Protein AF-A0A8H9IPC9-F1 (afdb_monomer_lite)

Structure (mmCIF, N/CA/C/O backbone):
data_AF-A0A8H9IPC9-F1
#
_entry.id   AF-A0A8H9IPC9-F1
#
loop_
_atom_site.group_PDB
_atom_site.id
_atom_site.type_symbol
_atom_site.label_atom_id
_atom_site.label_alt_id
_atom_site.label_comp_id
_atom_site.label_asym_id
_atom_site.label_entity_id
_atom_site.label_seq_id
_atom_site.pdbx_PDB_ins_code
_atom_site.Cartn_x
_atom_site.Cartn_y
_atom_site.Cartn_z
_atom_site.occupancy
_atom_site.B_iso_or_equiv
_atom_site.auth_seq_id
_atom_site.auth_comp_id
_atom_site.auth_asym_id
_atom_site.auth_atom_id
_atom_site.pdbx_PDB_model_num
ATOM 1 N N . MET A 1 1 ? 23.218 17.608 -42.444 1.00 62.84 1 MET A N 1
ATOM 2 C CA . MET A 1 1 ? 24.178 16.958 -41.510 1.00 62.84 1 MET A CA 1
ATOM 3 C C . MET A 1 1 ? 24.125 17.513 -40.084 1.00 62.84 1 MET A C 1
ATOM 5 O O . MET A 1 1 ? 24.131 16.709 -39.161 1.00 62.84 1 MET A O 1
ATOM 9 N N . ILE A 1 2 ? 24.036 18.835 -39.884 1.00 78.38 2 ILE A N 1
ATOM 10 C CA . ILE A 1 2 ? 23.987 19.483 -38.554 1.00 78.38 2 ILE A CA 1
ATOM 11 C C . ILE A 1 2 ? 22.812 19.013 -37.679 1.00 78.38 2 ILE A C 1
ATOM 13 O O . ILE A 1 2 ? 23.030 18.604 -36.544 1.00 78.38 2 ILE A O 1
ATOM 17 N N . VAL A 1 3 ? 21.597 18.938 -38.231 1.00 81.69 3 VAL A N 1
ATOM 18 C CA . VAL A 1 3 ? 20.385 18.528 -37.490 1.00 81.69 3 VAL A CA 1
ATOM 19 C C . VAL A 1 3 ? 20.512 17.113 -36.910 1.00 81.69 3 VAL A C 1
ATOM 21 O O . VAL A 1 3 ? 20.163 16.861 -35.762 1.00 81.69 3 VAL A O 1
ATOM 24 N N . ARG A 1 4 ? 21.122 16.191 -37.668 1.00 83.00 4 ARG A N 1
ATOM 25 C CA . ARG A 1 4 ? 21.365 14.808 -37.227 1.00 83.00 4 ARG A CA 1
ATOM 26 C C . ARG A 1 4 ? 22.419 14.721 -36.118 1.00 83.00 4 ARG A C 1
ATOM 28 O O . ARG A 1 4 ? 22.362 13.797 -35.315 1.00 83.00 4 ARG A O 1
ATOM 35 N N . ARG A 1 5 ? 23.381 15.650 -36.069 1.00 86.56 5 ARG A N 1
ATOM 36 C CA . ARG A 1 5 ? 24.363 15.729 -34.974 1.00 86.56 5 ARG A CA 1
ATOM 37 C C . ARG A 1 5 ? 23.720 16.291 -33.707 1.00 86.56 5 ARG A C 1
ATOM 39 O O . ARG A 1 5 ? 23.882 15.685 -32.659 1.00 86.56 5 ARG A O 1
ATOM 46 N N . LEU A 1 6 ? 22.923 17.354 -33.829 1.00 89.12 6 LEU A N 1
ATOM 47 C CA . LEU A 1 6 ? 22.190 17.946 -32.704 1.00 89.12 6 LEU A CA 1
ATOM 48 C C . LEU A 1 6 ? 21.236 16.941 -32.049 1.00 89.12 6 LEU A C 1
ATOM 50 O O . LEU A 1 6 ? 21.230 16.811 -30.830 1.00 89.12 6 LEU A O 1
ATOM 54 N N . PHE A 1 7 ? 20.502 16.165 -32.852 1.00 93.00 7 PHE A N 1
ATOM 55 C CA . PHE A 1 7 ? 19.589 15.147 -32.332 1.00 93.00 7 PHE A CA 1
ATOM 56 C C . PHE A 1 7 ? 20.324 14.033 -31.573 1.00 93.00 7 PHE A C 1
ATOM 58 O O . PHE A 1 7 ? 19.924 13.655 -30.477 1.00 93.00 7 PHE A O 1
ATOM 65 N N . LYS A 1 8 ? 21.445 13.539 -32.117 1.00 89.31 8 LYS A N 1
ATOM 66 C CA . LYS A 1 8 ? 22.274 12.534 -31.435 1.00 89.31 8 LYS A CA 1
ATOM 67 C C . LYS A 1 8 ? 22.827 13.061 -30.112 1.00 89.31 8 LYS A C 1
ATOM 69 O O . LYS A 1 8 ? 22.774 12.348 -29.117 1.00 89.31 8 LYS A O 1
ATOM 74 N N . SER A 1 9 ? 23.310 14.302 -30.092 1.00 91.50 9 SER A N 1
ATOM 75 C CA . SER A 1 9 ? 23.805 14.930 -28.865 1.00 91.50 9 SER A CA 1
ATOM 76 C C . SER A 1 9 ? 22.699 15.103 -27.825 1.00 91.50 9 SER A C 1
ATOM 78 O O . SER A 1 9 ? 22.931 14.818 -26.657 1.00 91.50 9 SER A O 1
ATOM 80 N N . ALA A 1 10 ? 21.491 15.499 -28.237 1.00 92.31 10 ALA A N 1
ATOM 81 C CA . ALA A 1 10 ? 20.346 15.639 -27.339 1.00 92.31 10 ALA A CA 1
ATOM 82 C C . ALA A 1 10 ? 19.925 14.298 -26.716 1.00 92.31 10 ALA A C 1
ATOM 84 O O . ALA A 1 10 ? 19.686 14.235 -25.515 1.00 92.31 10 ALA A O 1
ATOM 85 N N . VAL A 1 11 ? 19.904 13.217 -27.504 1.00 94.12 11 VAL A N 1
ATOM 86 C CA . VAL A 1 11 ? 19.621 11.864 -26.997 1.00 94.12 11 VAL A CA 1
ATOM 87 C C . VAL A 1 11 ? 20.679 11.424 -25.984 1.00 94.12 11 VAL A C 1
ATOM 89 O O . VAL A 1 11 ? 20.327 10.942 -24.912 1.00 94.12 11 VAL A O 1
ATOM 92 N N . VAL A 1 12 ? 21.967 11.627 -26.284 1.00 94.25 12 VAL A N 1
ATOM 93 C CA . VAL A 1 12 ? 23.069 11.264 -25.374 1.00 94.25 12 VAL A CA 1
ATOM 94 C C . VAL A 1 12 ? 23.012 12.070 -24.072 1.00 94.25 12 VAL A C 1
ATOM 96 O O . VAL A 1 12 ? 23.140 11.497 -22.994 1.00 94.25 12 VAL A O 1
ATOM 99 N N . LEU A 1 13 ? 22.769 13.381 -24.156 1.00 92.56 13 LEU A N 1
ATOM 100 C CA . LEU A 1 13 ? 22.636 14.255 -22.986 1.00 92.56 13 LEU A CA 1
ATOM 101 C C . LEU A 1 13 ? 21.403 13.907 -22.143 1.00 92.56 13 LEU A C 1
ATOM 103 O O . LEU A 1 13 ? 21.494 13.874 -20.919 1.00 92.56 13 LEU A O 1
ATOM 107 N N . GLY A 1 14 ? 20.274 13.599 -22.785 1.00 90.88 14 GLY A N 1
ATOM 108 C CA . GLY A 1 14 ? 19.062 13.151 -22.100 1.00 90.88 14 GLY A CA 1
ATOM 109 C C . GLY A 1 14 ? 19.278 11.840 -21.344 1.00 90.88 14 GLY A C 1
ATOM 110 O O . GLY A 1 14 ? 18.901 11.733 -20.179 1.00 90.88 14 GLY A O 1
ATOM 111 N N . LEU A 1 15 ? 19.956 10.867 -21.964 1.00 86.75 15 LEU A N 1
ATOM 112 C CA . LEU A 1 15 ? 20.283 9.595 -21.314 1.00 86.75 15 LEU A CA 1
ATOM 113 C C . LEU A 1 15 ? 21.223 9.791 -20.114 1.00 86.75 15 LEU A C 1
ATOM 115 O O . LEU A 1 15 ? 21.014 9.193 -19.061 1.00 86.75 15 LEU A O 1
ATOM 119 N N . ALA A 1 16 ? 22.232 10.656 -20.254 1.00 86.62 16 ALA A N 1
ATOM 120 C CA . ALA A 1 16 ? 23.164 10.973 -19.175 1.00 86.62 16 ALA A CA 1
ATOM 121 C C . ALA A 1 16 ? 22.461 11.641 -17.979 1.00 86.62 16 ALA A C 1
ATOM 123 O O . ALA A 1 16 ? 22.749 11.304 -16.830 1.00 86.62 16 ALA A O 1
ATOM 124 N N . ALA A 1 17 ? 21.502 12.536 -18.236 1.00 84.25 17 ALA A N 1
ATOM 125 C CA . ALA A 1 17 ? 20.715 13.189 -17.193 1.00 84.25 17 ALA A CA 1
ATOM 126 C C . ALA A 1 17 ? 19.823 12.199 -16.419 1.00 84.25 17 ALA A C 1
ATOM 128 O O . ALA A 1 17 ? 19.764 12.260 -15.191 1.00 84.25 17 ALA A O 1
ATOM 129 N N . LEU A 1 18 ? 19.179 11.254 -17.117 1.00 80.56 18 LEU A N 1
ATOM 130 C CA . LEU A 1 18 ? 18.371 10.201 -16.487 1.00 80.56 18 LEU A CA 1
ATOM 131 C C . LEU A 1 18 ? 19.218 9.288 -15.587 1.00 80.56 18 LEU A C 1
ATOM 133 O O . LEU A 1 18 ? 18.798 8.956 -14.480 1.00 80.56 18 LEU A O 1
ATOM 137 N N . MET A 1 19 ? 20.429 8.932 -16.025 1.00 78.75 19 MET A N 1
ATOM 138 C CA . MET A 1 19 ? 21.339 8.104 -15.227 1.00 78.75 19 MET A CA 1
ATOM 139 C C . MET A 1 19 ? 21.883 8.843 -13.996 1.00 78.75 19 MET A C 1
ATOM 141 O O . MET A 1 19 ? 21.949 8.258 -12.917 1.00 78.75 19 MET A O 1
ATOM 145 N N . ALA A 1 20 ? 22.208 10.134 -14.114 1.00 74.00 20 ALA A N 1
ATOM 146 C CA . ALA A 1 20 ? 22.684 10.938 -12.984 1.00 74.00 20 ALA A CA 1
ATOM 147 C C . ALA A 1 20 ? 21.609 11.129 -11.894 1.00 74.00 20 ALA A C 1
ATOM 149 O O . ALA A 1 20 ? 21.924 11.151 -10.703 1.00 74.00 20 ALA A O 1
ATOM 150 N N . ALA A 1 21 ? 20.331 11.207 -12.282 1.00 63.28 21 ALA A N 1
ATOM 151 C CA . ALA A 1 21 ? 19.212 11.286 -11.342 1.00 63.28 21 ALA A CA 1
ATOM 152 C C . ALA A 1 21 ? 19.033 10.005 -10.501 1.00 63.28 21 ALA A C 1
ATOM 154 O O . ALA A 1 21 ? 18.487 10.064 -9.401 1.00 63.28 21 ALA A O 1
ATOM 155 N N . CYS A 1 22 ? 19.539 8.861 -10.970 1.00 63.84 22 CYS A N 1
ATOM 156 C CA . CYS A 1 22 ? 19.456 7.588 -10.255 1.00 63.84 22 CYS A CA 1
ATOM 157 C C . CYS A 1 22 ? 20.571 7.395 -9.204 1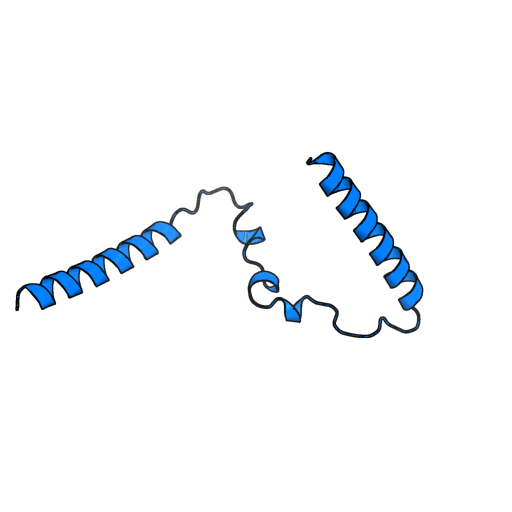.00 63.84 22 CYS A C 1
ATOM 159 O O . CYS A 1 22 ? 20.535 6.431 -8.444 1.00 63.84 22 CYS A O 1
ATOM 161 N N . SER A 1 23 ? 21.557 8.300 -9.131 1.00 57.12 23 SE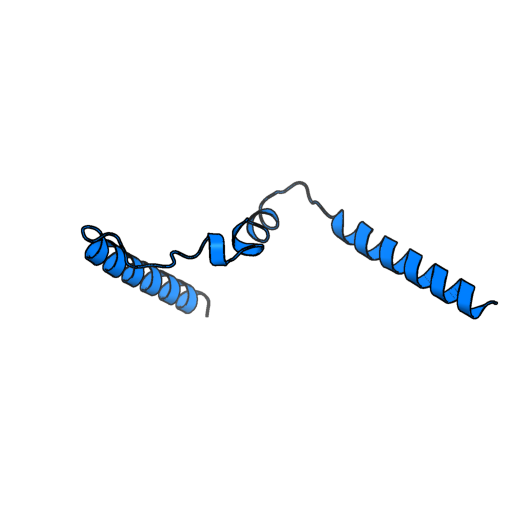R A N 1
ATOM 162 C CA . SER A 1 23 ? 22.714 8.196 -8.222 1.00 57.12 23 SER A CA 1
ATOM 163 C C . SER A 1 23 ? 22.594 9.032 -6.940 1.00 57.12 23 SER A C 1
ATOM 165 O O . SER A 1 23 ? 23.534 9.077 -6.150 1.00 57.12 23 SER A O 1
ATOM 167 N N . THR A 1 24 ? 21.448 9.677 -6.684 1.00 55.84 24 THR A N 1
ATOM 168 C CA . THR A 1 24 ? 21.180 10.342 -5.393 1.00 55.84 24 THR A CA 1
ATOM 169 C C . THR A 1 24 ? 20.737 9.315 -4.346 1.00 55.84 24 THR A C 1
ATOM 171 O O . THR A 1 24 ? 19.617 9.312 -3.842 1.00 55.84 24 THR A O 1
ATOM 174 N N . SER A 1 25 ? 21.649 8.418 -3.990 1.00 54.53 25 SER A N 1
ATOM 175 C CA . SER A 1 25 ? 21.560 7.593 -2.789 1.00 54.53 25 SER A CA 1
ATOM 176 C C . SER A 1 25 ? 22.192 8.374 -1.637 1.00 54.53 25 SER A C 1
ATOM 178 O O . SER A 1 25 ? 23.390 8.296 -1.373 1.00 54.53 25 SER A O 1
ATOM 180 N N . LYS A 1 26 ? 21.375 9.161 -0.925 1.00 56.44 26 LYS A N 1
ATOM 181 C CA . LYS A 1 26 ? 21.738 9.609 0.429 1.00 56.44 26 LYS A CA 1
ATOM 182 C C . LYS A 1 26 ? 22.027 8.351 1.274 1.00 56.44 26 LYS A C 1
ATOM 184 O O . LYS A 1 26 ? 21.195 7.439 1.261 1.00 56.44 26 LYS A O 1
ATOM 189 N N . PRO A 1 27 ? 23.137 8.281 2.031 1.00 47.09 27 PRO A N 1
ATOM 190 C CA . PRO A 1 27 ? 23.371 7.195 2.974 1.00 47.09 27 PRO A CA 1
ATOM 191 C C . PRO A 1 27 ? 22.439 7.406 4.173 1.00 47.09 27 PRO A C 1
ATOM 193 O O . PRO A 1 27 ? 22.729 8.139 5.111 1.00 47.09 27 PRO A O 1
ATOM 196 N N . GLY A 1 28 ? 21.247 6.837 4.056 1.00 48.44 28 GLY A N 1
ATOM 197 C CA . GLY A 1 28 ? 20.131 6.984 4.981 1.00 48.44 28 GLY A CA 1
ATOM 198 C C . GLY A 1 28 ? 18.950 6.199 4.431 1.00 48.44 28 GLY A C 1
ATOM 199 O O . GLY A 1 28 ? 17.952 6.776 4.004 1.00 48.44 28 GLY A O 1
ATOM 200 N N . GLY A 1 29 ? 19.125 4.878 4.329 1.00 50.50 29 GLY A N 1
ATOM 201 C CA . GLY A 1 29 ? 18.105 3.954 3.845 1.00 50.50 29 GLY A CA 1
ATOM 202 C C . GLY A 1 29 ? 16.835 4.060 4.687 1.00 50.50 29 GLY A C 1
ATOM 203 O O . GLY A 1 29 ? 16.881 3.945 5.907 1.00 50.50 29 GLY A O 1
ATOM 204 N N . GLY A 1 30 ? 15.696 4.299 4.041 1.00 51.75 30 GLY A N 1
ATOM 205 C CA . GLY A 1 30 ? 14.415 4.343 4.749 1.00 51.75 30 GLY A CA 1
ATOM 206 C C . GLY A 1 30 ? 13.192 4.605 3.875 1.00 51.75 30 GLY A C 1
ATOM 207 O O . GLY A 1 30 ? 12.121 4.088 4.173 1.00 51.75 30 GLY A O 1
ATOM 208 N N . ALA A 1 31 ? 13.330 5.344 2.768 1.00 54.00 31 ALA A N 1
ATOM 209 C CA . ALA A 1 31 ? 12.191 5.657 1.895 1.00 54.00 31 ALA A CA 1
ATOM 210 C C . ALA A 1 31 ? 12.174 4.845 0.587 1.00 54.00 31 ALA A C 1
ATOM 212 O O . ALA A 1 31 ? 11.138 4.296 0.221 1.00 54.00 31 ALA A O 1
ATOM 213 N N . MET A 1 32 ? 13.313 4.715 -0.103 1.00 51.06 32 MET A N 1
ATOM 214 C CA . MET A 1 32 ? 13.342 4.119 -1.447 1.00 51.06 32 MET A CA 1
ATOM 215 C C . MET A 1 32 ? 13.073 2.605 -1.441 1.00 51.06 32 MET A C 1
ATOM 217 O O . MET A 1 32 ? 12.253 2.134 -2.222 1.00 51.06 32 MET A O 1
ATOM 221 N N . SER A 1 33 ? 13.671 1.853 -0.507 1.00 54.28 33 SER A N 1
ATOM 222 C CA . SER A 1 33 ? 13.425 0.407 -0.349 1.00 54.28 33 SER A CA 1
ATOM 223 C C . SER A 1 33 ? 11.983 0.082 0.056 1.00 54.28 33 SER A C 1
ATOM 225 O O . SER A 1 33 ? 11.530 -1.041 -0.119 1.00 54.28 33 SER A O 1
ATOM 227 N N . LYS A 1 34 ? 11.251 1.064 0.601 1.00 56.78 34 LYS A N 1
ATOM 228 C CA . LYS A 1 34 ? 9.830 0.927 0.933 1.00 56.78 34 LYS A CA 1
ATOM 229 C C . LYS A 1 34 ? 8.930 1.233 -0.268 1.00 56.78 34 LYS A C 1
ATOM 231 O O . LYS A 1 34 ? 7.861 0.643 -0.373 1.00 56.78 34 LYS A O 1
ATOM 236 N N . LEU A 1 35 ? 9.369 2.127 -1.163 1.00 59.66 35 LEU A N 1
ATOM 237 C CA . LEU A 1 35 ? 8.662 2.463 -2.403 1.00 59.66 35 LEU A CA 1
ATOM 238 C C . LEU A 1 35 ? 8.768 1.362 -3.462 1.00 59.66 35 LEU A C 1
ATOM 240 O O . LEU A 1 35 ? 7.796 1.136 -4.173 1.00 59.66 35 LEU A O 1
ATOM 244 N N . PHE A 1 36 ? 9.914 0.689 -3.568 1.00 68.75 36 PHE A N 1
ATOM 245 C CA . PHE A 1 36 ? 10.153 -0.372 -4.549 1.00 68.75 36 PHE A CA 1
ATOM 246 C C . PHE A 1 36 ? 10.359 -1.701 -3.829 1.00 68.75 36 PHE A C 1
ATOM 248 O O . PHE A 1 36 ? 11.487 -2.087 -3.529 1.00 68.75 36 PHE A O 1
ATOM 255 N N . ASN A 1 37 ? 9.259 -2.377 -3.521 1.00 76.56 37 ASN A N 1
ATOM 256 C CA . ASN A 1 37 ? 9.276 -3.759 -3.056 1.00 76.56 37 ASN A CA 1
ATOM 257 C C . ASN A 1 37 ? 8.689 -4.678 -4.141 1.00 76.56 37 ASN A C 1
ATOM 259 O O . ASN A 1 37 ? 8.266 -4.206 -5.198 1.00 76.56 37 ASN A O 1
ATOM 263 N N . GLU A 1 38 ? 8.693 -5.986 -3.897 1.00 77.00 38 GLU A N 1
ATOM 264 C CA . GLU A 1 38 ? 8.169 -6.992 -4.830 1.00 77.00 38 GLU A CA 1
ATOM 265 C C . GLU A 1 38 ? 6.712 -6.706 -5.228 1.00 77.00 38 GLU A C 1
ATOM 267 O O . GLU A 1 38 ? 6.384 -6.743 -6.410 1.00 77.00 38 GLU A O 1
ATOM 272 N N . CYS A 1 39 ? 5.896 -6.236 -4.281 1.00 81.94 39 CYS A N 1
ATOM 273 C CA . CYS A 1 39 ? 4.505 -5.842 -4.505 1.00 81.94 39 CYS A CA 1
ATOM 274 C C . CYS A 1 39 ? 4.340 -4.546 -5.313 1.00 81.94 39 CYS A C 1
ATOM 276 O O . CYS A 1 39 ? 3.254 -4.267 -5.821 1.00 81.94 39 CYS A O 1
ATOM 278 N N . THR A 1 40 ? 5.384 -3.712 -5.406 1.00 84.25 40 THR A N 1
ATOM 279 C CA . THR A 1 40 ? 5.380 -2.530 -6.282 1.00 84.25 40 THR A CA 1
ATOM 280 C C . THR A 1 40 ? 5.517 -2.943 -7.745 1.00 84.25 40 THR A C 1
ATOM 282 O O . THR A 1 40 ? 4.903 -2.328 -8.614 1.00 84.25 40 THR A O 1
ATOM 285 N N . TRP A 1 41 ? 6.343 -3.956 -8.019 1.00 83.00 41 TRP A N 1
ATOM 286 C CA . TRP A 1 41 ? 6.618 -4.433 -9.375 1.00 83.00 41 TRP A CA 1
ATOM 287 C C . TRP A 1 41 ? 5.568 -5.420 -9.867 1.00 83.00 41 TRP A C 1
ATOM 289 O O . TRP A 1 41 ? 5.144 -5.332 -11.017 1.00 83.00 41 TRP A O 1
ATOM 299 N N . ASP A 1 42 ? 5.127 -6.311 -8.987 1.00 85.50 42 ASP A N 1
ATOM 300 C CA . ASP A 1 42 ? 4.047 -7.246 -9.240 1.00 85.50 42 ASP A CA 1
ATOM 301 C C . ASP A 1 42 ? 3.057 -7.170 -8.083 1.00 85.50 42 ASP A C 1
ATOM 303 O O . ASP A 1 42 ? 3.255 -7.734 -7.013 1.00 85.50 42 ASP A O 1
ATOM 307 N N . ARG A 1 43 ? 1.977 -6.418 -8.286 1.00 86.44 43 ARG A N 1
ATOM 308 C CA . ARG A 1 43 ? 0.939 -6.292 -7.265 1.00 86.44 43 ARG A CA 1
ATOM 309 C C . ARG A 1 43 ? 0.230 -7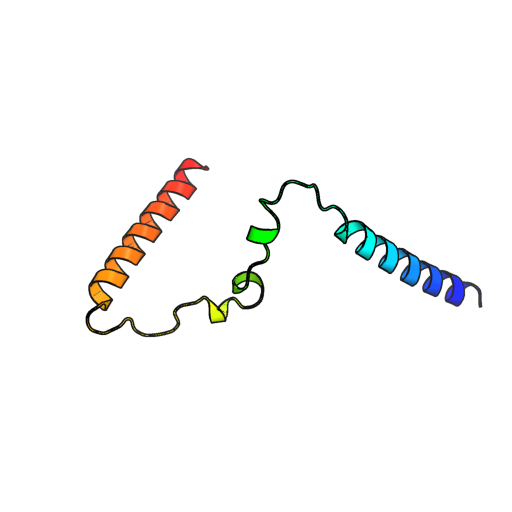.621 -7.025 1.00 86.44 43 ARG A C 1
ATOM 311 O O . ARG A 1 43 ? -0.141 -7.899 -5.887 1.00 86.44 43 ARG A O 1
ATOM 318 N N . GLU A 1 44 ? -0.004 -8.395 -8.080 1.00 85.38 44 GLU A N 1
ATOM 319 C CA . GLU A 1 44 ? -0.824 -9.604 -8.013 1.00 85.38 44 GLU A CA 1
ATOM 320 C C . GLU A 1 44 ? -0.146 -10.693 -7.183 1.00 85.38 44 GLU A C 1
ATOM 322 O O . GLU A 1 44 ? -0.834 -11.405 -6.456 1.00 8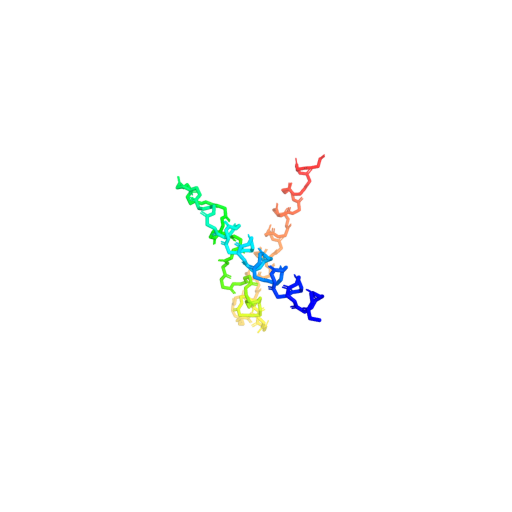5.38 44 GLU A O 1
ATOM 327 N N . SER A 1 45 ? 1.190 -10.765 -7.201 1.00 82.06 45 SER A N 1
ATOM 328 C CA . SER A 1 45 ? 1.948 -11.700 -6.355 1.00 82.06 45 SER A CA 1
ATOM 329 C C . SER A 1 45 ? 1.731 -11.484 -4.853 1.00 82.06 45 SER A C 1
ATOM 331 O O . SER A 1 45 ? 1.845 -12.425 -4.069 1.00 82.06 45 SER A O 1
ATOM 333 N N . CYS A 1 46 ? 1.375 -10.265 -4.445 1.00 83.44 46 CYS A N 1
ATOM 334 C CA . CYS A 1 46 ? 1.134 -9.910 -3.049 1.00 83.44 46 CYS A CA 1
ATOM 335 C C . CYS A 1 46 ? -0.348 -9.843 -2.670 1.00 83.44 46 CYS A C 1
ATOM 337 O O . CYS A 1 46 ? -0.676 -9.661 -1.494 1.00 83.44 46 CYS A O 1
ATOM 339 N N . MET A 1 47 ? -1.254 -9.943 -3.643 1.00 82.69 47 MET A N 1
ATOM 340 C CA . MET A 1 47 ? -2.686 -9.971 -3.374 1.00 82.69 47 MET A CA 1
ATOM 341 C C . MET A 1 47 ? -3.102 -11.404 -3.040 1.00 82.69 47 MET A C 1
ATOM 343 O O . MET A 1 47 ? -2.881 -12.334 -3.811 1.00 82.69 47 MET A O 1
ATOM 347 N N . HIS A 1 48 ? -3.748 -11.590 -1.888 1.00 78.12 48 HIS A N 1
ATOM 348 C CA . HIS A 1 48 ? -4.389 -12.863 -1.578 1.00 78.12 48 HIS A CA 1
ATOM 349 C C . HIS A 1 48 ? -5.620 -13.032 -2.478 1.00 78.12 48 HIS A C 1
ATOM 351 O O . HIS A 1 48 ? -6.678 -12.454 -2.228 1.00 78.12 48 HIS A O 1
ATOM 357 N N . ASN A 1 49 ? -5.450 -13.798 -3.552 1.00 75.19 49 ASN A N 1
ATOM 358 C CA . ASN A 1 49 ? -6.477 -14.072 -4.545 1.00 75.19 49 ASN A CA 1
ATOM 359 C C . ASN A 1 49 ? -7.082 -15.457 -4.271 1.00 75.19 49 ASN A C 1
ATOM 361 O O . ASN A 1 49 ? -6.506 -16.477 -4.644 1.00 75.19 49 ASN A O 1
ATOM 365 N N . GLY A 1 50 ? -8.241 -15.514 -3.608 1.00 79.81 50 GLY A N 1
ATOM 366 C CA . GLY A 1 50 ? -8.905 -16.784 -3.313 1.00 79.81 50 GLY A CA 1
ATOM 367 C C . GLY A 1 50 ? -9.915 -16.707 -2.176 1.00 79.81 50 GLY A C 1
ATOM 368 O O . GLY A 1 50 ? -10.181 -15.646 -1.615 1.00 79.81 50 GLY A O 1
ATOM 369 N N . ARG A 1 51 ? -10.507 -17.860 -1.858 1.00 76.62 51 ARG A N 1
ATOM 370 C CA . ARG A 1 51 ? -11.247 -18.029 -0.606 1.00 76.62 51 ARG A CA 1
ATOM 371 C C . ARG A 1 51 ? -10.221 -18.242 0.501 1.00 76.62 51 ARG A C 1
ATOM 373 O O . ARG A 1 51 ? -9.274 -18.990 0.287 1.00 76.62 51 ARG A O 1
ATOM 380 N N . TYR A 1 52 ? -10.461 -17.642 1.662 1.00 81.56 52 TYR A N 1
ATOM 381 C CA . TYR A 1 52 ? -9.743 -18.005 2.879 1.00 81.56 52 TYR A CA 1
ATOM 382 C C . TYR A 1 52 ? -9.901 -19.498 3.173 1.00 81.56 52 TYR A C 1
ATOM 384 O O . TYR A 1 52 ? -10.916 -20.104 2.790 1.00 81.56 52 TYR A O 1
ATOM 392 N N . ASP A 1 53 ? -8.924 -20.060 3.880 1.00 84.00 53 ASP A N 1
ATOM 393 C CA . ASP A 1 53 ? -8.994 -21.430 4.368 1.00 84.00 53 ASP A CA 1
ATOM 394 C C . ASP A 1 53 ? -10.264 -21.628 5.208 1.00 84.00 53 ASP A C 1
ATOM 396 O O . ASP A 1 53 ? -10.782 -20.704 5.847 1.00 84.00 53 ASP A O 1
ATOM 400 N N . ALA A 1 54 ? -10.860 -22.816 5.104 1.00 81.25 54 ALA A N 1
ATOM 401 C CA . ALA A 1 54 ? -12.227 -23.047 5.572 1.00 81.25 54 ALA A CA 1
ATOM 402 C C . ALA A 1 54 ? -12.388 -22.824 7.085 1.00 81.25 54 ALA A C 1
ATOM 404 O O . ALA A 1 54 ? -13.459 -22.412 7.532 1.00 81.25 54 ALA A O 1
ATOM 405 N N . ASP A 1 55 ? -11.328 -23.082 7.841 1.00 88.88 55 ASP A N 1
ATOM 406 C CA . ASP A 1 55 ? -11.190 -22.890 9.280 1.00 88.88 55 ASP A CA 1
ATOM 407 C C . ASP A 1 55 ? -10.714 -21.482 9.672 1.00 88.88 55 ASP A C 1
ATOM 409 O O . ASP A 1 55 ? -10.943 -21.058 10.802 1.00 88.88 55 ASP A O 1
ATOM 413 N N . GLU A 1 56 ? -10.138 -20.719 8.742 1.00 86.69 56 GLU A N 1
ATOM 414 C CA . GLU A 1 56 ? -9.633 -19.367 9.004 1.00 86.69 56 GLU A CA 1
ATOM 415 C C . GLU A 1 56 ? -10.555 -18.252 8.502 1.00 86.69 56 GLU A C 1
ATOM 417 O O . GLU A 1 56 ? -10.362 -17.090 8.856 1.00 86.69 56 GLU A O 1
ATOM 422 N N . ARG A 1 57 ? -11.580 -18.568 7.701 1.00 86.56 57 ARG A N 1
ATOM 423 C CA . ARG A 1 57 ? -12.427 -17.557 7.047 1.00 86.56 57 ARG A CA 1
ATOM 424 C C . ARG A 1 57 ? -13.023 -16.530 8.010 1.00 86.56 57 ARG A C 1
ATOM 426 O O . ARG A 1 57 ? -12.969 -15.340 7.723 1.00 86.56 57 ARG A O 1
ATOM 433 N N . GLU A 1 58 ? -13.597 -16.970 9.129 1.00 90.31 58 GLU A N 1
ATOM 434 C CA . GLU A 1 58 ? -14.224 -16.054 10.095 1.00 90.31 58 GLU A CA 1
ATOM 435 C C . GLU A 1 58 ? -13.189 -15.128 10.747 1.00 90.31 58 GLU A C 1
ATOM 437 O O . GLU A 1 58 ? -13.405 -13.919 10.844 1.00 90.31 58 GLU A O 1
ATOM 442 N N . TYR A 1 59 ? -12.034 -15.682 11.122 1.00 90.06 59 TYR A N 1
ATOM 443 C CA . TYR A 1 59 ? -10.922 -14.910 11.665 1.00 90.06 59 TYR A CA 1
ATOM 444 C C . TYR A 1 59 ? -10.388 -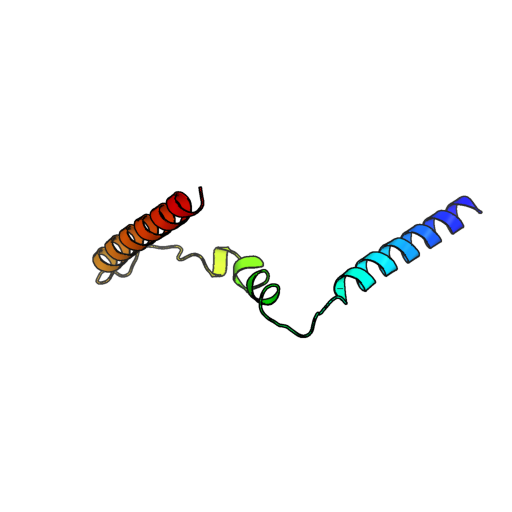13.900 10.639 1.00 90.06 59 TYR A C 1
ATOM 446 O O . TYR A 1 59 ? -10.244 -12.719 10.952 1.00 90.06 59 TYR A O 1
ATOM 454 N N . ALA A 1 60 ? -10.163 -14.334 9.399 1.00 88.69 60 ALA A N 1
ATOM 455 C CA . ALA A 1 60 ? -9.639 -13.497 8.329 1.00 88.69 60 ALA A CA 1
ATOM 456 C C . ALA A 1 60 ? -10.585 -12.338 7.972 1.00 88.69 60 ALA A C 1
ATOM 458 O O . ALA A 1 60 ? -10.139 -11.202 7.795 1.00 88.69 60 ALA A O 1
ATOM 459 N N . GLU A 1 61 ? -11.896 -12.588 7.913 1.00 89.25 61 GLU A N 1
ATOM 460 C CA . GLU A 1 61 ? -12.901 -11.548 7.670 1.00 89.25 61 GLU A CA 1
ATOM 461 C C . GLU A 1 61 ? -12.968 -10.530 8.818 1.00 89.25 61 GLU A C 1
ATOM 463 O O . GLU A 1 61 ? -13.047 -9.317 8.579 1.00 89.25 61 GLU A O 1
ATOM 468 N N . GLN A 1 62 ? -12.907 -11.003 10.066 1.00 93.88 62 GLN A N 1
ATOM 469 C CA . GLN A 1 62 ? -12.903 -10.137 11.241 1.00 93.88 62 GLN A CA 1
ATOM 470 C C . GLN A 1 62 ? -11.634 -9.271 11.294 1.00 93.88 62 GLN A C 1
ATOM 472 O O . GLN A 1 62 ? -11.732 -8.052 11.462 1.00 93.88 62 GLN A O 1
ATOM 477 N N . GLU A 1 63 ? -10.463 -9.860 11.055 1.00 92.75 63 GLU A N 1
ATOM 478 C CA . GLU A 1 63 ? -9.186 -9.143 11.027 1.00 92.75 63 GLU A CA 1
ATOM 479 C C . GLU A 1 63 ? -9.153 -8.101 9.895 1.00 92.75 63 GLU A C 1
ATOM 481 O O . GLU A 1 63 ? -8.790 -6.941 10.111 1.00 92.75 63 GLU A O 1
ATOM 486 N N . ALA A 1 64 ? -9.634 -8.452 8.695 1.00 91.19 64 ALA A N 1
ATOM 487 C CA . ALA A 1 64 ? -9.733 -7.516 7.574 1.00 91.19 64 ALA A CA 1
ATOM 488 C C . ALA A 1 64 ? -10.614 -6.299 7.913 1.00 91.19 64 ALA A C 1
ATOM 490 O O . ALA A 1 64 ? -10.286 -5.152 7.581 1.00 91.19 64 ALA A O 1
ATOM 491 N N . LYS A 1 65 ? -11.732 -6.520 8.613 1.00 94.44 65 LYS A N 1
ATOM 492 C CA . LYS A 1 65 ? -12.620 -5.447 9.079 1.00 94.44 65 LYS A CA 1
ATOM 493 C C . LYS A 1 65 ? -11.916 -4.517 10.064 1.00 94.44 65 LYS A C 1
ATOM 495 O O . LYS A 1 65 ? -12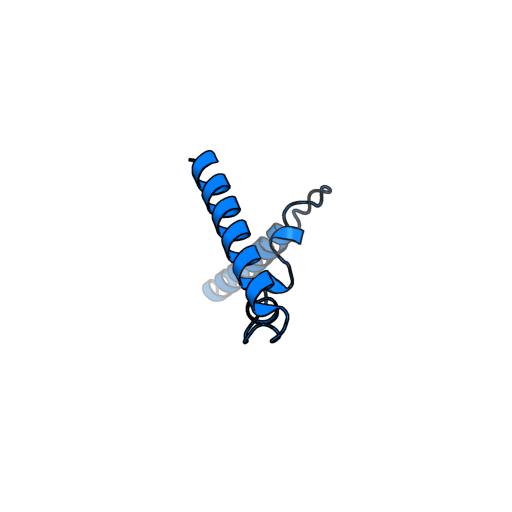.072 -3.293 9.971 1.00 94.44 65 LYS A O 1
ATOM 500 N N . ASP A 1 66 ? -11.138 -5.068 10.984 1.00 95.88 66 ASP A N 1
ATOM 501 C CA . ASP A 1 66 ? -10.424 -4.290 11.990 1.00 95.88 66 ASP A CA 1
ATOM 502 C C . ASP A 1 66 ? -9.262 -3.493 11.380 1.00 95.88 66 ASP A C 1
ATOM 504 O O . ASP A 1 66 ? -9.116 -2.301 11.673 1.00 95.88 66 ASP A O 1
ATOM 508 N N . LEU A 1 67 ? -8.524 -4.063 10.425 1.00 94.50 67 LEU A N 1
ATOM 509 C CA . LEU A 1 67 ? -7.506 -3.347 9.646 1.00 94.50 67 LEU A CA 1
ATOM 510 C C . LEU A 1 67 ? -8.096 -2.186 8.829 1.00 94.50 67 LEU A C 1
ATOM 512 O O . LEU A 1 67 ? -7.523 -1.088 8.793 1.00 94.50 67 LEU A O 1
ATOM 516 N N . ASN A 1 68 ? -9.272 -2.378 8.228 1.00 94.88 68 ASN A N 1
ATOM 517 C CA . ASN A 1 68 ? -9.978 -1.320 7.501 1.00 94.88 68 ASN A CA 1
ATOM 518 C C . ASN A 1 68 ? -10.395 -0.171 8.429 1.00 94.88 68 ASN A C 1
ATOM 520 O O . ASN A 1 68 ? -10.196 1.002 8.097 1.00 94.88 68 ASN A O 1
ATOM 524 N N . ARG A 1 69 ? -10.908 -0.481 9.627 1.00 97.06 69 ARG A N 1
ATOM 525 C CA . ARG A 1 69 ? -11.243 0.528 10.649 1.00 97.06 69 ARG A CA 1
ATOM 526 C C . ARG A 1 69 ? -10.015 1.314 11.094 1.00 97.06 69 ARG A C 1
ATOM 528 O O . ARG A 1 69 ? -10.072 2.542 11.169 1.00 97.06 69 ARG A O 1
ATOM 535 N N . GLN A 1 70 ? -8.901 0.631 11.354 1.00 96.38 70 GLN A N 1
ATOM 536 C CA . GLN A 1 70 ? -7.643 1.273 11.735 1.00 96.38 70 GLN A CA 1
ATOM 537 C C . GLN A 1 70 ? -7.125 2.199 10.631 1.00 96.38 70 GLN A C 1
ATOM 539 O O . GLN A 1 70 ? -6.718 3.330 10.909 1.00 96.38 70 GLN A O 1
ATOM 544 N N . SER A 1 71 ? -7.172 1.747 9.378 1.00 94.00 71 SER A N 1
ATOM 545 C CA . SER A 1 71 ? -6.766 2.535 8.212 1.00 94.00 71 SER A CA 1
ATOM 546 C C . SER A 1 71 ? -7.645 3.775 8.044 1.00 94.00 71 SER A C 1
ATOM 548 O O . SER A 1 71 ? -7.128 4.887 7.936 1.00 94.00 71 SER A O 1
ATOM 550 N N . ALA A 1 72 ? -8.969 3.626 8.151 1.00 95.88 72 ALA A N 1
ATOM 551 C CA . ALA A 1 72 ? -9.905 4.748 8.127 1.00 95.88 72 ALA A CA 1
ATOM 552 C C . ALA A 1 72 ? -9.649 5.745 9.272 1.00 95.88 72 ALA A C 1
ATOM 554 O O . ALA A 1 72 ? -9.658 6.957 9.056 1.00 95.88 72 ALA A O 1
ATOM 555 N N . ALA A 1 73 ? -9.364 5.262 10.485 1.00 96.31 73 ALA A N 1
ATOM 556 C CA . ALA A 1 73 ? -9.020 6.118 11.619 1.00 96.31 73 ALA A CA 1
ATOM 557 C C . ALA A 1 73 ? -7.702 6.882 11.401 1.00 96.31 73 ALA A C 1
ATOM 559 O O . ALA A 1 73 ? -7.602 8.051 11.773 1.00 96.31 73 ALA A O 1
ATOM 560 N N . ARG A 1 74 ? -6.688 6.259 10.781 1.00 93.25 74 ARG A N 1
ATOM 561 C CA . ARG A 1 74 ? -5.445 6.946 10.381 1.00 93.25 74 ARG A CA 1
ATOM 562 C C . ARG A 1 74 ? -5.736 8.068 9.384 1.00 93.25 74 ARG A C 1
ATOM 564 O O . ARG A 1 74 ? -5.330 9.193 9.651 1.00 93.25 74 ARG A O 1
ATOM 571 N N . LEU A 1 75 ? -6.499 7.788 8.324 1.00 94.12 75 LEU A N 1
ATOM 572 C CA . LEU A 1 75 ? -6.871 8.778 7.303 1.00 94.12 75 LEU A CA 1
ATOM 573 C C . LEU A 1 75 ? -7.661 9.959 7.883 1.00 94.12 75 LEU A C 1
ATOM 575 O O . LEU A 1 75 ? -7.452 11.102 7.487 1.00 94.12 75 LEU A O 1
ATOM 579 N N . ARG A 1 76 ? -8.551 9.695 8.847 1.00 92.88 76 ARG A N 1
ATOM 580 C CA . ARG A 1 76 ? -9.312 10.741 9.547 1.00 92.88 76 ARG A CA 1
ATOM 581 C C . ARG A 1 76 ? -8.442 11.628 10.433 1.00 92.88 76 ARG A C 1
ATOM 583 O O . ARG A 1 76 ? -8.770 12.792 10.584 1.00 92.88 76 ARG A O 1
ATOM 590 N N . ARG A 1 77 ? -7.373 11.091 11.032 1.00 89.94 77 ARG A N 1
ATOM 591 C CA . ARG A 1 77 ? -6.437 11.868 11.867 1.00 89.94 77 ARG A CA 1
ATOM 592 C C . ARG A 1 77 ? -5.459 12.710 11.051 1.00 89.94 77 ARG A C 1
ATOM 594 O O . ARG A 1 77 ? -4.918 13.669 11.580 1.00 89.94 77 ARG A O 1
ATOM 601 N N . SER A 1 78 ? -5.195 12.325 9.805 1.00 82.75 78 SER A N 1
ATOM 602 C CA . SER A 1 78 ? -4.298 13.049 8.898 1.00 82.75 78 SER A CA 1
ATOM 603 C C . SER A 1 78 ? -4.986 14.148 8.079 1.00 82.75 78 SER A C 1
ATOM 605 O O . SER A 1 78 ? -4.332 14.744 7.228 1.00 82.75 78 SER A O 1
ATOM 607 N N . ARG A 1 79 ? -6.290 14.367 8.275 1.00 62.94 79 ARG A N 1
ATOM 608 C CA . ARG A 1 79 ? -7.085 15.405 7.611 1.00 62.94 79 ARG A CA 1
ATOM 609 C C . ARG A 1 79 ? -7.376 16.533 8.587 1.00 62.94 79 ARG A C 1
ATOM 611 O O . ARG A 1 79 ? -7.362 17.689 8.121 1.00 62.94 79 ARG A O 1
#

Foldseek 3Di:
DVVVVVVVVVVVVVVVVVVVVVPPPDVPPDPPCVCDDPCNVPVPVVDPPDQPDPVCRVVVVVVVVVVVVVVVVVVVVVD

Sequence (79 aa):
MIVRRLFKSAVVLGLAALMAACSTSKPGGGAMSKLFNECTWDRESCMHNGRYDADEREYAEQEAKDLNRQSAARLRRSR

Radius of gyration: 23.4 Å; chains: 1; bounding box: 39×42×54 Å

Organism: NCBI:txid1482717

Secondary structure (DSSP, 8-state):
-HHHHHHHHHHHHHHHHHHHHTT---S--SSHHHHSSHHHH-HHHHS--SPPPTTTHHHHHHHHHHHHHHHHHHHHHT-

pLDDT: mean 80.28, std 14.23, range [47.09, 97.06]